Protein AF-A0A2E0V6R8-F1 (afdb_monomer_lite)

Secondary structure (DSSP, 8-state):
-----------------------------B-SS--SSTTEE-BSSSSSPPEEEETT-EEPPTT-SSS--TT---EE--STTS--EEEPPSSSTTHHHHHHT----------S---S--S------

pLDDT: mean 85.53, std 16.65, range [39.91, 98.0]

Sequence (125 aa):
MKVQSVLAPLFCAVFMSTQLVHGLDLLAYFDFNDNSDPATALDVSGNAPNAALNGPAAFGANGSGVTGTGADKALSLGTVGNGASAIVPEGTHFDSAVENQAMAVSWWQKIDAIGNTSSFWIHSP

Radius of gyration: 25.82 Å; chains: 1; bounding box: 89×32×61 Å

Structure (mmCIF, N/CA/C/O backbone):
data_AF-A0A2E0V6R8-F1
#
_entry.id   AF-A0A2E0V6R8-F1
#
loop_
_atom_site.group_PDB
_atom_site.id
_atom_site.type_symbol
_atom_site.label_atom_id
_atom_site.label_alt_id
_atom_site.label_comp_id
_atom_site.label_asym_id
_atom_site.label_entity_id
_atom_site.label_seq_id
_atom_site.pdbx_PDB_ins_code
_atom_site.Cartn_x
_atom_site.Cartn_y
_atom_site.Cartn_z
_atom_site.occupancy
_atom_site.B_iso_or_equiv
_atom_site.auth_seq_id
_atom_site.auth_comp_id
_atom_site.auth_asym_id
_atom_site.auth_atom_id
_atom_site.pdbx_PDB_model_num
ATOM 1 N N . MET A 1 1 ? -76.414 3.520 43.366 1.00 39.91 1 MET A N 1
ATOM 2 C CA . MET A 1 1 ? -75.416 3.015 42.398 1.00 39.91 1 MET A CA 1
ATOM 3 C C . MET A 1 1 ? -75.143 4.099 41.364 1.00 39.91 1 MET A C 1
ATOM 5 O O . MET A 1 1 ? -76.014 4.382 40.557 1.00 39.91 1 MET A O 1
ATOM 9 N N . LYS A 1 2 ? -73.977 4.749 41.427 1.00 41.53 2 LYS A N 1
ATOM 10 C CA . LYS A 1 2 ? -73.428 5.578 40.343 1.00 41.53 2 LYS A CA 1
ATOM 11 C C . LYS A 1 2 ? -72.151 4.873 39.900 1.00 41.53 2 LYS A C 1
ATOM 13 O O . LYS A 1 2 ? -71.237 4.757 40.706 1.00 41.53 2 LYS A O 1
ATOM 18 N N . VAL A 1 3 ? -72.122 4.357 38.676 1.00 40.06 3 VAL A N 1
ATOM 19 C CA . VAL A 1 3 ? -70.916 3.776 38.075 1.00 40.06 3 VAL A CA 1
ATOM 20 C C . VAL A 1 3 ? -70.414 4.791 37.057 1.00 40.06 3 VAL A C 1
ATOM 22 O O . VAL A 1 3 ? -71.109 5.092 36.090 1.00 40.06 3 VAL A O 1
ATOM 25 N N . GLN A 1 4 ? -69.252 5.383 37.327 1.00 44.91 4 GLN A N 1
ATOM 26 C CA . GLN A 1 4 ? -68.534 6.234 36.382 1.00 44.91 4 GLN A CA 1
ATOM 27 C C . GLN A 1 4 ? -67.701 5.334 35.467 1.00 44.91 4 GLN A C 1
ATOM 29 O O . GLN A 1 4 ? -66.856 4.582 35.945 1.00 44.91 4 GLN A O 1
ATOM 34 N N . SER A 1 5 ? -67.939 5.405 34.158 1.00 51.75 5 SER A N 1
ATOM 35 C CA . SER A 1 5 ? -67.059 4.808 33.155 1.00 51.75 5 SER A CA 1
ATOM 36 C C . SER A 1 5 ? -65.908 5.769 32.865 1.00 51.75 5 SER A C 1
ATOM 38 O O . SER A 1 5 ? -66.146 6.877 32.382 1.00 51.75 5 SER A O 1
ATOM 40 N N . VAL A 1 6 ? -64.671 5.351 33.124 1.00 48.78 6 VAL A N 1
ATOM 41 C CA . VAL A 1 6 ? -63.474 6.057 32.653 1.00 48.78 6 VAL A CA 1
ATOM 42 C C . VAL A 1 6 ? -62.837 5.187 31.575 1.00 48.78 6 VAL A C 1
ATOM 44 O O . VAL A 1 6 ? -62.344 4.099 31.859 1.00 48.78 6 VAL A O 1
ATOM 47 N N . LEU A 1 7 ? -62.916 5.644 30.326 1.00 46.03 7 LEU A N 1
ATOM 48 C CA . LEU A 1 7 ? -62.259 5.023 29.180 1.00 46.03 7 LEU A CA 1
ATOM 49 C C . LEU A 1 7 ? -60.809 5.536 29.144 1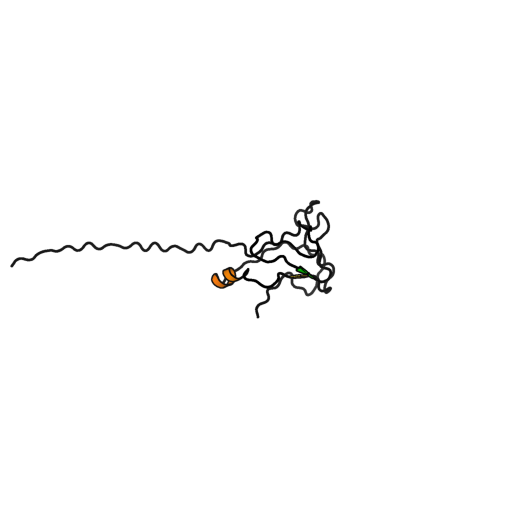.00 46.03 7 LEU A C 1
ATOM 51 O O . LEU A 1 7 ? -60.590 6.730 28.950 1.00 46.03 7 LEU A O 1
ATOM 55 N N . ALA A 1 8 ? -59.825 4.665 29.364 1.00 50.78 8 ALA A N 1
ATOM 56 C CA . ALA A 1 8 ? -58.412 5.007 29.207 1.00 50.78 8 ALA A CA 1
ATOM 57 C C . ALA A 1 8 ? -57.995 4.824 27.732 1.00 50.78 8 ALA A C 1
ATOM 59 O O . ALA A 1 8 ? -58.250 3.753 27.176 1.00 50.78 8 ALA A O 1
ATOM 60 N N . PRO A 1 9 ? -57.362 5.814 27.074 1.00 48.41 9 PRO A N 1
ATOM 61 C CA . PRO A 1 9 ? -56.846 5.626 25.727 1.00 48.41 9 PRO A CA 1
ATOM 62 C C . PRO A 1 9 ? -55.525 4.849 25.782 1.00 48.41 9 PRO A C 1
ATOM 64 O O . PRO A 1 9 ? -54.565 5.259 26.434 1.00 48.41 9 PRO A O 1
ATOM 67 N N . LEU A 1 10 ? -55.481 3.714 25.085 1.00 51.59 10 LEU A N 1
ATOM 68 C CA . LEU A 1 10 ? -54.267 2.937 24.862 1.00 51.59 10 LEU A CA 1
ATOM 69 C C . LEU A 1 10 ? -53.390 3.687 23.848 1.00 51.59 10 LEU A C 1
ATOM 71 O O . LEU A 1 10 ? -53.687 3.710 22.655 1.00 51.59 10 LEU A O 1
ATOM 75 N N . PHE A 1 11 ? -52.328 4.334 24.324 1.00 48.72 11 PHE A N 1
ATOM 76 C CA . PHE A 1 11 ? -51.340 4.990 23.470 1.00 48.72 11 PHE A CA 1
ATOM 77 C C . PHE A 1 11 ? -50.392 3.919 22.911 1.00 48.72 11 PHE A C 1
ATOM 79 O O . PHE A 1 11 ? -49.614 3.315 23.648 1.00 48.72 11 PHE A O 1
ATOM 86 N N . CYS A 1 12 ? -50.489 3.636 21.613 1.00 44.25 12 CYS A N 1
ATOM 87 C CA . CYS A 1 12 ? -49.589 2.715 20.927 1.00 44.25 12 CYS A CA 1
ATOM 88 C C . CYS A 1 12 ? -48.278 3.456 20.622 1.00 44.25 12 CYS A C 1
ATOM 90 O O . CYS A 1 12 ? -48.223 4.283 19.713 1.00 44.25 12 CYS A O 1
ATOM 92 N N . ALA A 1 13 ? -47.236 3.214 21.421 1.00 58.06 13 ALA A N 1
ATOM 93 C CA . ALA A 1 13 ? -45.904 3.743 21.159 1.00 58.06 13 ALA A CA 1
ATOM 94 C C . ALA A 1 13 ? -45.282 2.973 19.987 1.00 58.06 13 ALA A C 1
ATOM 96 O O . ALA A 1 13 ? -44.908 1.808 20.120 1.00 58.06 13 ALA A O 1
ATOM 97 N N . VAL A 1 14 ? -45.182 3.623 18.829 1.00 59.25 14 VAL A N 1
ATOM 98 C CA . VAL A 1 14 ? -44.377 3.123 17.713 1.00 59.25 14 VAL A CA 1
ATOM 99 C C . VAL A 1 14 ? -42.911 3.270 18.119 1.00 59.25 14 VAL A C 1
ATOM 101 O O . VAL A 1 14 ? -42.360 4.368 18.095 1.00 59.25 14 VAL A O 1
ATOM 104 N N . PHE A 1 15 ? -42.279 2.168 18.523 1.00 59.09 15 PHE A N 1
ATOM 105 C CA . PHE A 1 15 ? -40.825 2.100 18.622 1.00 59.09 15 PHE A CA 1
ATOM 106 C C . PHE A 1 15 ? -40.266 2.088 17.200 1.00 59.09 15 PHE A C 1
ATOM 108 O O . PHE A 1 15 ? -40.207 1.055 16.538 1.00 59.09 15 PHE A O 1
ATOM 115 N N . MET A 1 16 ? -39.896 3.267 16.712 1.00 61.00 16 MET A N 1
ATOM 116 C CA . MET A 1 16 ? -39.093 3.409 15.507 1.00 61.00 16 MET A CA 1
ATOM 117 C C . MET A 1 16 ? -37.693 2.893 15.859 1.00 61.00 16 MET A C 1
ATOM 119 O O . MET A 1 16 ? -36.892 3.606 16.457 1.00 61.00 16 MET A O 1
ATOM 123 N N . SER A 1 17 ? -37.413 1.618 15.575 1.00 58.81 17 SER A N 1
ATOM 124 C CA . SER A 1 17 ? -36.044 1.117 15.650 1.00 58.81 17 SER A CA 1
ATOM 125 C C . SER A 1 17 ? -35.253 1.821 14.554 1.00 58.81 17 SER A C 1
ATOM 127 O O . SER A 1 17 ? -35.467 1.554 13.370 1.00 58.81 17 SER A O 1
ATOM 129 N N . THR A 1 18 ? -34.359 2.733 14.926 1.00 56.09 18 THR A N 1
ATOM 130 C CA . THR A 1 18 ? -33.300 3.177 14.024 1.00 56.09 18 THR A CA 1
ATOM 131 C C . THR A 1 18 ? -32.464 1.944 13.720 1.00 56.09 18 THR A C 1
ATOM 133 O O . THR A 1 18 ? -31.671 1.506 14.553 1.00 56.09 18 THR A O 1
ATOM 136 N N . GLN A 1 19 ? -32.699 1.317 12.569 1.00 52.31 19 GLN A N 1
ATOM 137 C CA . GLN A 1 19 ? -31.759 0.330 12.067 1.00 52.31 19 GLN A CA 1
ATOM 138 C C . GLN A 1 19 ? -30.440 1.075 11.877 1.00 52.31 19 GLN A C 1
ATOM 140 O O . GLN A 1 19 ? -30.404 2.076 11.160 1.00 52.31 19 GLN A O 1
ATOM 145 N N . LEU A 1 20 ? -29.387 0.635 12.568 1.00 57.38 20 LEU A N 1
ATOM 146 C CA . LEU A 1 20 ? -28.040 1.105 12.293 1.00 57.38 20 LEU A CA 1
ATOM 147 C C . LEU A 1 20 ? -27.744 0.646 10.863 1.00 57.38 20 LEU A C 1
ATOM 149 O O . LEU A 1 20 ? -27.544 -0.540 10.605 1.00 57.38 20 LEU A O 1
ATOM 153 N N . VAL A 1 21 ? -27.841 1.556 9.898 1.00 54.22 21 VAL A N 1
ATOM 154 C CA . VAL A 1 21 ? -27.265 1.307 8.583 1.00 54.22 21 VAL A CA 1
ATOM 155 C C . VAL A 1 21 ? -25.773 1.439 8.824 1.00 54.22 21 VAL A C 1
ATOM 157 O O . VAL A 1 21 ? -25.284 2.553 8.986 1.00 54.22 21 VAL A O 1
ATOM 160 N N . HIS A 1 22 ? -25.068 0.315 8.944 1.00 56.72 22 HIS A N 1
ATOM 161 C CA . HIS A 1 22 ? -23.610 0.332 8.945 1.00 56.72 22 HIS A CA 1
ATOM 162 C C . HIS A 1 22 ? -23.200 0.827 7.555 1.00 56.72 22 HIS A C 1
ATOM 164 O O . HIS A 1 22 ? -23.256 0.079 6.575 1.00 56.72 22 HIS A O 1
ATOM 170 N N . GLY A 1 23 ? -22.919 2.126 7.446 1.00 62.03 23 GLY A N 1
ATOM 171 C CA . GLY A 1 23 ? -22.302 2.691 6.257 1.00 62.03 23 GLY A CA 1
ATOM 172 C C . GLY A 1 23 ? -20.970 1.989 6.021 1.00 62.03 23 GLY A C 1
ATOM 173 O O . GLY A 1 23 ? -20.290 1.612 6.975 1.00 62.03 23 GLY A O 1
ATOM 174 N N . LEU A 1 24 ? -20.611 1.759 4.757 1.00 77.06 24 LEU A N 1
ATOM 175 C CA . LEU A 1 24 ? -19.242 1.361 4.450 1.00 77.06 24 LEU A CA 1
ATOM 176 C C . LEU A 1 24 ? -18.332 2.557 4.739 1.00 77.06 24 LEU A C 1
ATOM 178 O O . LEU A 1 24 ? -18.232 3.464 3.914 1.00 77.06 24 LEU A O 1
ATOM 182 N N . ASP A 1 25 ? -17.688 2.539 5.902 1.00 88.38 25 ASP A N 1
ATOM 183 C CA . ASP A 1 25 ? -16.670 3.516 6.264 1.00 88.38 25 ASP A CA 1
ATOM 184 C C . ASP A 1 25 ? -15.317 3.082 5.695 1.00 88.38 25 ASP A C 1
ATOM 186 O O . ASP A 1 25 ? -14.858 1.952 5.888 1.00 88.38 25 ASP A O 1
ATOM 190 N N . LEU A 1 26 ? -14.673 3.988 4.959 1.00 93.31 26 LEU A N 1
ATOM 191 C CA . LEU A 1 26 ? -13.349 3.748 4.401 1.00 93.31 26 LEU A CA 1
ATOM 192 C C . LEU A 1 26 ? -12.297 3.882 5.506 1.00 93.31 26 LEU A C 1
ATOM 194 O O . LEU A 1 26 ? -12.064 4.980 6.000 1.00 93.31 26 LEU A O 1
ATOM 198 N N . LEU A 1 27 ? -11.654 2.776 5.875 1.00 94.56 27 LEU A N 1
ATOM 199 C CA . LEU A 1 27 ? -10.665 2.757 6.963 1.00 94.56 27 LEU A CA 1
ATOM 200 C C . LEU A 1 27 ? -9.308 3.337 6.553 1.00 94.56 27 LEU A C 1
ATOM 202 O O . LEU A 1 27 ? -8.662 4.022 7.336 1.00 94.56 27 LEU A O 1
ATOM 206 N N . ALA A 1 28 ? -8.876 3.031 5.331 1.00 95.50 28 ALA A N 1
ATOM 207 C CA . ALA A 1 28 ? -7.646 3.523 4.729 1.00 95.50 28 ALA A CA 1
ATOM 208 C C . ALA A 1 28 ? -7.737 3.370 3.207 1.00 95.50 28 ALA A C 1
ATOM 210 O O . ALA A 1 28 ? -8.359 2.424 2.709 1.00 95.50 28 ALA A O 1
ATOM 211 N N . TYR A 1 29 ? -7.088 4.260 2.463 1.00 96.06 29 TYR A N 1
ATOM 212 C CA . TYR A 1 29 ? -6.901 4.119 1.025 1.00 96.06 29 TYR A CA 1
ATOM 213 C C . TYR A 1 29 ? -5.554 4.697 0.604 1.00 96.06 29 TYR A C 1
ATOM 215 O O . TYR A 1 29 ? -5.339 5.904 0.636 1.00 96.06 29 TYR A O 1
ATOM 223 N N . PHE A 1 30 ? -4.658 3.813 0.176 1.00 95.81 30 PHE A N 1
ATOM 224 C CA . PHE A 1 30 ? -3.325 4.183 -0.281 1.00 95.81 30 PHE A CA 1
ATOM 225 C C . PHE A 1 30 ? -3.319 4.341 -1.795 1.00 95.81 30 PHE A C 1
ATOM 227 O O . PHE A 1 30 ? -3.489 3.361 -2.527 1.00 95.81 30 PHE A O 1
ATOM 234 N N . ASP A 1 31 ? -3.112 5.573 -2.252 1.00 90.19 31 ASP A N 1
ATOM 235 C CA . ASP A 1 31 ? -2.904 5.870 -3.664 1.00 90.19 31 ASP A CA 1
ATOM 236 C C . ASP A 1 31 ? -1.399 5.875 -3.962 1.00 90.19 31 ASP A C 1
ATOM 238 O O . ASP A 1 31 ? -0.631 6.634 -3.371 1.00 90.19 31 ASP A O 1
ATOM 242 N N . PHE A 1 32 ? -0.962 5.020 -4.886 1.00 95.06 32 PHE A N 1
ATOM 243 C CA . PHE A 1 32 ? 0.439 4.942 -5.307 1.00 95.06 32 PHE A CA 1
ATOM 244 C C . PHE A 1 32 ? 0.765 5.883 -6.477 1.00 95.06 32 PHE A C 1
ATOM 246 O O . PHE A 1 32 ? 1.863 5.819 -7.027 1.00 95.06 32 PHE A O 1
ATOM 253 N N . ASN A 1 33 ? -0.164 6.751 -6.882 1.00 93.75 33 ASN A N 1
ATOM 254 C CA . ASN A 1 33 ? 0.067 7.724 -7.949 1.00 93.75 33 ASN A CA 1
ATOM 255 C C . ASN A 1 33 ? 0.793 8.988 -7.467 1.00 93.75 33 ASN A C 1
ATOM 257 O O . ASN A 1 33 ? 1.494 9.616 -8.264 1.00 93.75 33 ASN A O 1
ATOM 261 N N . ASP A 1 34 ? 0.677 9.341 -6.184 1.00 92.75 34 ASP A N 1
ATOM 262 C CA . ASP A 1 34 ? 1.432 10.439 -5.576 1.00 92.75 34 ASP A CA 1
ATOM 263 C C . ASP A 1 34 ? 2.734 9.915 -4.959 1.00 92.75 34 ASP A C 1
ATOM 265 O O . ASP A 1 34 ? 2.731 9.252 -3.925 1.00 92.75 34 ASP A O 1
ATOM 269 N N . ASN A 1 35 ? 3.856 10.217 -5.614 1.00 93.00 35 ASN A N 1
ATOM 270 C CA . ASN A 1 35 ? 5.201 9.878 -5.153 1.00 93.00 35 ASN A CA 1
ATOM 271 C C . ASN A 1 35 ? 6.021 11.117 -4.755 1.00 93.00 35 ASN A C 1
ATOM 273 O O . ASN A 1 35 ? 7.251 11.104 -4.866 1.00 93.00 35 ASN A O 1
ATOM 277 N N . SER A 1 36 ? 5.350 12.200 -4.346 1.00 93.88 36 SER A N 1
ATOM 278 C CA . SER A 1 36 ? 6.001 13.426 -3.865 1.00 93.88 36 SER A CA 1
ATOM 279 C C . SER A 1 36 ? 6.930 13.166 -2.674 1.00 93.88 36 SER A C 1
ATOM 281 O O . SER A 1 36 ? 7.998 13.778 -2.590 1.00 93.88 36 SER A O 1
ATOM 283 N N . ASP A 1 37 ? 6.573 12.205 -1.819 1.00 95.44 37 ASP A N 1
ATOM 284 C CA . ASP A 1 37 ? 7.479 11.553 -0.878 1.00 95.44 37 ASP A CA 1
ATOM 285 C C . ASP A 1 37 ? 7.768 10.113 -1.345 1.00 95.44 37 ASP A C 1
ATOM 287 O O . ASP A 1 37 ? 6.884 9.261 -1.299 1.00 95.44 37 ASP A O 1
ATOM 291 N N . PRO A 1 38 ? 8.996 9.789 -1.787 1.00 94.88 38 PRO A N 1
ATOM 292 C CA . PRO A 1 38 ? 9.320 8.442 -2.245 1.00 94.88 38 PRO A CA 1
ATOM 293 C C . PRO A 1 38 ? 9.425 7.412 -1.109 1.00 94.88 38 PRO A C 1
ATOM 295 O O . PRO A 1 38 ? 9.526 6.221 -1.402 1.00 94.88 38 PRO A O 1
ATOM 298 N N . ALA A 1 39 ? 9.445 7.838 0.160 1.00 96.75 39 ALA A N 1
ATOM 299 C CA . ALA A 1 39 ? 9.577 6.949 1.312 1.00 96.75 39 ALA A CA 1
ATOM 300 C C . ALA A 1 39 ? 8.228 6.494 1.889 1.00 96.75 39 ALA A C 1
ATOM 302 O O . ALA A 1 39 ? 8.184 5.495 2.614 1.00 96.75 39 ALA A O 1
ATOM 303 N N . THR A 1 40 ? 7.134 7.198 1.587 1.00 97.31 40 THR A N 1
ATOM 304 C CA . THR A 1 40 ? 5.813 6.888 2.141 1.00 97.31 40 THR A CA 1
ATOM 305 C C . THR A 1 40 ? 4.721 6.943 1.077 1.00 97.31 40 THR A C 1
ATOM 307 O O . THR A 1 40 ? 4.720 7.815 0.219 1.00 97.31 40 THR A O 1
ATOM 310 N N . ALA A 1 41 ? 3.779 6.002 1.124 1.00 97.31 41 ALA A N 1
ATOM 311 C CA . ALA A 1 41 ? 2.561 6.051 0.324 1.00 97.31 41 ALA A CA 1
ATOM 312 C C . ALA A 1 41 ? 1.466 6.786 1.102 1.00 97.31 41 ALA A C 1
ATOM 314 O O . ALA A 1 41 ? 1.139 6.409 2.232 1.00 97.31 41 ALA A O 1
ATOM 315 N N . LEU A 1 42 ? 0.914 7.834 0.494 1.00 96.44 42 LEU A N 1
ATOM 316 C CA . LEU A 1 42 ? -0.107 8.685 1.095 1.00 96.44 42 LEU A CA 1
ATOM 317 C C . LEU A 1 42 ? -1.405 7.902 1.336 1.00 96.44 42 LEU A C 1
ATOM 319 O O . LEU A 1 42 ? -1.935 7.281 0.412 1.00 96.44 42 LEU A O 1
ATOM 323 N N . ASP A 1 43 ? -1.938 7.973 2.557 1.00 96.75 43 ASP A N 1
ATOM 324 C CA . ASP A 1 43 ? -3.342 7.632 2.793 1.00 96.75 43 ASP A CA 1
ATOM 325 C C . ASP A 1 43 ? -4.215 8.810 2.353 1.00 96.75 43 ASP A C 1
ATOM 327 O O . ASP A 1 43 ? -4.246 9.859 2.996 1.00 96.75 43 ASP A O 1
ATOM 331 N N . VAL A 1 44 ? -4.940 8.646 1.251 1.00 96.19 44 VAL A N 1
ATOM 332 C CA . VAL A 1 44 ? -5.829 9.694 0.735 1.00 96.19 44 VAL A CA 1
ATOM 333 C C . VAL A 1 44 ? -7.200 9.681 1.414 1.00 96.19 44 VAL A C 1
ATOM 335 O O . VAL A 1 44 ? -8.000 10.586 1.179 1.00 96.19 44 VAL A O 1
ATOM 338 N N . SER A 1 45 ? -7.492 8.677 2.253 1.00 94.81 45 SER A N 1
ATOM 339 C CA . SER A 1 45 ? -8.707 8.687 3.076 1.00 94.81 45 SER A CA 1
ATOM 340 C C . SER A 1 45 ? -8.612 9.685 4.236 1.00 94.81 45 SER A C 1
ATOM 342 O O . SER A 1 45 ? -9.632 10.235 4.649 1.00 94.81 45 SER A O 1
ATOM 344 N N . GLY A 1 46 ? -7.395 9.950 4.726 1.00 94.56 46 GLY A N 1
ATOM 345 C CA . GLY A 1 46 ? -7.131 10.803 5.885 1.00 94.56 46 GLY A CA 1
ATOM 346 C C . GLY A 1 46 ? -7.432 10.134 7.231 1.00 94.56 46 GLY A C 1
ATOM 347 O O . GLY A 1 46 ? -7.413 10.814 8.257 1.00 94.56 46 GLY A O 1
ATOM 348 N N . ASN A 1 47 ? -7.712 8.830 7.235 1.00 95.19 47 ASN A N 1
ATOM 349 C CA . ASN A 1 47 ? -8.121 8.067 8.414 1.00 95.19 47 ASN A CA 1
ATOM 350 C C . ASN A 1 47 ? -6.980 7.216 8.993 1.00 95.19 47 ASN A C 1
ATOM 352 O O . ASN A 1 47 ? -7.053 6.808 10.153 1.00 95.19 47 ASN A O 1
ATOM 356 N N . ALA A 1 48 ? -5.918 6.979 8.220 1.00 96.56 48 ALA A N 1
ATOM 357 C CA . ALA A 1 48 ? -4.735 6.232 8.622 1.00 96.56 48 ALA A CA 1
ATOM 358 C C . ALA A 1 48 ? -3.446 7.045 8.390 1.00 96.56 48 ALA A C 1
ATOM 360 O O . ALA A 1 48 ? -3.416 7.969 7.577 1.00 96.56 48 ALA A O 1
ATOM 361 N N . PRO A 1 49 ? -2.343 6.720 9.085 1.00 96.94 49 PRO A N 1
ATOM 362 C CA . PRO A 1 49 ? -1.039 7.267 8.732 1.00 96.94 49 PRO A CA 1
ATOM 363 C C . PRO A 1 49 ? -0.587 6.786 7.342 1.00 96.94 49 PRO A C 1
ATOM 365 O O . PRO A 1 49 ? -0.974 5.707 6.891 1.00 96.94 49 PRO A O 1
ATOM 368 N N . ASN A 1 50 ? 0.303 7.542 6.694 1.00 97.19 50 ASN A N 1
ATOM 369 C CA . ASN A 1 50 ? 0.942 7.111 5.447 1.00 97.19 50 ASN A CA 1
ATOM 370 C C . ASN A 1 50 ? 1.689 5.782 5.643 1.00 97.19 50 ASN A C 1
ATOM 372 O O . ASN A 1 50 ? 2.354 5.577 6.663 1.00 97.19 50 ASN A O 1
ATOM 376 N N . ALA A 1 51 ? 1.633 4.898 4.648 1.00 97.81 51 ALA A N 1
ATOM 377 C CA . ALA A 1 51 ? 2.342 3.627 4.699 1.00 97.81 51 ALA A CA 1
ATOM 378 C C . ALA A 1 51 ? 3.833 3.833 4.401 1.00 97.81 51 ALA A C 1
ATOM 380 O O . ALA A 1 51 ? 4.198 4.330 3.339 1.00 97.81 51 ALA A O 1
ATOM 381 N N . ALA A 1 52 ? 4.709 3.416 5.311 1.00 98.00 52 ALA A N 1
ATOM 382 C CA . ALA A 1 52 ? 6.152 3.468 5.119 1.00 98.00 52 ALA A CA 1
ATOM 383 C C . ALA A 1 52 ? 6.616 2.361 4.164 1.00 98.00 52 ALA A C 1
ATOM 385 O O . ALA A 1 52 ? 6.305 1.184 4.375 1.00 98.00 52 ALA A O 1
ATOM 386 N N . LEU A 1 53 ? 7.375 2.724 3.128 1.00 98.00 53 LEU A N 1
ATOM 387 C CA . LEU A 1 53 ? 7.977 1.763 2.209 1.00 98.00 53 LEU A CA 1
ATOM 388 C C . LEU A 1 53 ? 9.273 1.210 2.811 1.00 98.00 53 LEU A C 1
ATOM 390 O O . LEU A 1 53 ? 10.202 1.952 3.120 1.00 98.00 53 LEU A O 1
ATOM 394 N N . ASN A 1 54 ? 9.333 -0.109 2.970 1.00 97.69 54 ASN A N 1
ATOM 395 C CA . ASN A 1 54 ? 10.441 -0.815 3.602 1.00 97.69 54 ASN A CA 1
ATOM 396 C C . ASN A 1 54 ? 11.179 -1.720 2.614 1.00 97.69 54 ASN A C 1
ATOM 398 O O . ASN A 1 54 ? 10.609 -2.230 1.645 1.00 97.69 54 ASN A O 1
ATOM 402 N N . GLY A 1 55 ? 12.455 -1.984 2.909 1.00 96.19 55 GLY A N 1
ATOM 403 C CA . GLY A 1 55 ? 13.306 -2.794 2.042 1.00 96.19 55 GLY A CA 1
ATOM 404 C C . GLY A 1 55 ? 13.459 -2.136 0.664 1.00 96.19 55 GLY A C 1
ATOM 405 O O . GLY A 1 55 ? 13.619 -0.920 0.592 1.00 96.19 55 GLY A O 1
ATOM 406 N N . PRO A 1 56 ? 13.415 -2.904 -0.436 1.00 96.12 56 PRO A N 1
ATOM 407 C CA . PRO A 1 56 ? 13.463 -2.351 -1.788 1.00 96.12 56 PRO A CA 1
ATOM 408 C C . PRO A 1 56 ? 12.076 -1.970 -2.343 1.00 96.12 56 PRO A C 1
ATOM 410 O O . PRO A 1 56 ? 11.939 -1.836 -3.560 1.00 96.12 56 PRO A O 1
ATOM 413 N N . ALA A 1 57 ? 11.044 -1.835 -1.497 1.00 97.31 57 ALA A N 1
ATOM 414 C CA . ALA A 1 57 ? 9.734 -1.364 -1.940 1.00 97.31 57 ALA A CA 1
ATOM 415 C C . ALA A 1 57 ? 9.830 0.060 -2.502 1.00 97.31 57 ALA A C 1
ATOM 417 O O . ALA A 1 57 ? 10.526 0.912 -1.953 1.00 97.31 57 ALA A O 1
ATOM 418 N N . ALA A 1 58 ? 9.123 0.316 -3.599 1.00 97.00 58 ALA A N 1
ATOM 419 C CA . ALA A 1 58 ? 9.135 1.613 -4.262 1.00 97.00 58 ALA A CA 1
ATOM 420 C C . ALA A 1 58 ? 7.833 1.860 -5.025 1.00 97.00 58 ALA A C 1
ATOM 422 O O . ALA A 1 58 ? 7.081 0.935 -5.335 1.00 97.00 58 ALA A O 1
ATOM 423 N N . PHE A 1 59 ? 7.614 3.110 -5.413 1.00 97.06 59 PHE A N 1
ATOM 424 C CA . PHE A 1 59 ? 6.629 3.443 -6.432 1.00 97.06 59 PHE A CA 1
ATOM 425 C C . PHE A 1 59 ? 7.046 2.866 -7.787 1.00 97.06 59 PHE A C 1
ATOM 427 O O . PHE A 1 59 ? 8.198 2.980 -8.214 1.00 97.06 59 PHE A O 1
ATOM 434 N N . GLY A 1 60 ? 6.097 2.247 -8.479 1.00 94.62 60 GLY A N 1
ATOM 435 C CA . GLY A 1 60 ? 6.308 1.658 -9.788 1.00 94.62 60 GLY A CA 1
ATOM 436 C C . GLY A 1 60 ? 6.566 2.689 -10.889 1.00 94.62 60 GLY A C 1
ATOM 437 O O . GLY A 1 60 ? 6.352 3.904 -10.758 1.00 94.62 60 GLY A O 1
ATOM 438 N N . ALA A 1 61 ? 7.024 2.179 -12.031 1.00 93.62 61 ALA A N 1
ATOM 439 C CA . ALA A 1 61 ? 7.165 2.976 -13.240 1.00 93.62 61 ALA A CA 1
ATOM 440 C C . ALA A 1 61 ? 5.803 3.513 -13.718 1.00 93.62 61 ALA A C 1
ATOM 442 O O . ALA A 1 61 ? 4.741 3.004 -13.363 1.00 93.62 61 ALA A O 1
ATOM 443 N N . ASN A 1 62 ? 5.838 4.543 -14.552 1.00 94.56 62 ASN A N 1
ATOM 444 C CA . ASN A 1 62 ? 4.655 5.054 -15.238 1.00 94.56 62 ASN A CA 1
ATOM 445 C C . ASN A 1 62 ? 3.989 3.939 -16.063 1.00 94.56 62 ASN A C 1
ATOM 447 O O . ASN A 1 62 ? 4.674 3.261 -16.828 1.00 94.56 62 ASN A O 1
ATOM 451 N N . GLY A 1 63 ? 2.680 3.744 -15.905 1.00 92.94 63 GLY A N 1
ATOM 452 C CA . GLY A 1 63 ? 1.929 2.659 -16.546 1.00 92.94 63 GLY A CA 1
ATOM 453 C C . GLY A 1 63 ? 2.035 1.306 -15.846 1.00 92.94 63 GLY A C 1
ATOM 454 O O . GLY A 1 63 ? 1.635 0.298 -16.421 1.00 92.94 63 GLY A O 1
ATOM 455 N N . SER A 1 64 ? 2.575 1.256 -14.626 1.00 92.94 64 SER A N 1
ATOM 456 C CA . SER A 1 64 ? 2.610 0.020 -13.829 1.00 92.94 64 SER A CA 1
ATOM 457 C C . SER A 1 64 ? 1.322 -0.246 -13.048 1.00 92.94 64 SER A C 1
ATOM 459 O O . SER A 1 64 ? 1.151 -1.360 -12.553 1.00 92.94 64 SER A O 1
ATOM 461 N N . GLY A 1 65 ? 0.440 0.751 -12.931 1.00 92.56 65 GLY A N 1
ATOM 462 C CA . GLY A 1 65 ? -0.851 0.619 -12.262 1.00 92.56 65 GLY A CA 1
ATOM 463 C C . GLY A 1 65 ? -1.930 -0.088 -13.092 1.00 92.56 65 GLY A C 1
ATOM 464 O O . GLY A 1 65 ? -1.662 -0.714 -14.119 1.00 92.56 65 GLY A O 1
ATOM 465 N N . VAL A 1 66 ? -3.172 -0.019 -12.612 1.00 90.94 66 VAL A N 1
ATOM 466 C CA . VAL A 1 66 ? -4.315 -0.824 -13.092 1.00 90.94 66 VAL A CA 1
ATOM 467 C C . VAL A 1 66 ? -4.751 -0.471 -14.518 1.00 90.94 66 VAL A C 1
ATOM 469 O O . VAL A 1 66 ? -5.105 -1.346 -15.305 1.00 90.94 66 VAL A O 1
ATOM 472 N N . THR A 1 67 ? -4.747 0.814 -14.853 1.00 90.81 67 THR A N 1
ATOM 473 C CA . THR A 1 67 ? -5.117 1.363 -16.165 1.00 90.81 67 THR A CA 1
ATOM 474 C C . THR A 1 67 ? -3.996 1.239 -17.197 1.00 90.81 67 THR A C 1
ATOM 476 O O . THR A 1 67 ? -4.269 1.278 -18.396 1.00 90.81 67 THR A O 1
ATOM 479 N N . GLY A 1 68 ? -2.738 1.135 -16.754 1.00 86.56 68 GLY A N 1
ATOM 480 C CA . GLY A 1 68 ? -1.558 1.096 -17.623 1.00 86.56 68 GLY A CA 1
ATOM 481 C C . GLY A 1 68 ? -1.202 2.435 -18.287 1.00 86.56 68 GLY A C 1
ATOM 482 O O . GLY A 1 68 ? -0.373 2.476 -19.196 1.00 86.56 68 GLY A O 1
ATOM 483 N N . THR A 1 69 ? -1.821 3.543 -17.866 1.00 91.12 69 THR A N 1
ATOM 484 C CA . THR A 1 69 ? -1.561 4.883 -18.421 1.00 91.12 69 THR A CA 1
ATOM 485 C C . THR A 1 69 ? -0.328 5.547 -17.800 1.00 91.12 69 THR A C 1
ATOM 487 O O . THR A 1 69 ? 0.140 5.168 -16.734 1.00 91.12 69 THR A O 1
ATOM 490 N N . GLY A 1 70 ? 0.227 6.577 -18.447 1.00 88.81 70 GLY A N 1
ATOM 491 C CA . GLY A 1 70 ? 1.516 7.156 -18.043 1.00 88.81 70 GLY A CA 1
ATOM 492 C C . GLY A 1 70 ? 1.577 7.766 -16.633 1.00 88.81 70 GLY A C 1
ATOM 493 O O . GLY A 1 70 ? 2.665 7.855 -16.082 1.00 88.81 70 GLY A O 1
ATOM 494 N N . ALA A 1 71 ? 0.458 8.178 -16.036 1.00 88.75 71 ALA A N 1
ATOM 495 C CA . ALA A 1 71 ? 0.442 8.668 -14.651 1.00 88.75 71 ALA A CA 1
ATOM 496 C C . ALA A 1 71 ? 0.168 7.556 -13.626 1.00 88.75 71 ALA A C 1
ATOM 498 O O . ALA A 1 71 ? 0.328 7.778 -12.433 1.00 88.75 71 ALA A O 1
ATOM 499 N N . ASP A 1 72 ? -0.227 6.374 -14.094 1.00 93.75 72 ASP A N 1
ATOM 500 C CA . ASP A 1 72 ? -0.741 5.303 -13.258 1.00 93.75 72 ASP A CA 1
ATOM 501 C C . ASP A 1 72 ? 0.383 4.393 -12.757 1.00 93.75 72 ASP A C 1
ATOM 503 O O . ASP A 1 72 ? 1.113 3.759 -13.531 1.00 93.75 72 ASP A O 1
ATOM 507 N N . LYS A 1 73 ? 0.537 4.355 -11.442 1.00 95.19 73 LYS A N 1
ATOM 508 C CA . LYS A 1 73 ? 1.606 3.674 -10.722 1.00 95.19 73 LYS A CA 1
ATOM 509 C C . LYS A 1 73 ? 1.012 2.674 -9.738 1.00 95.19 73 LYS A C 1
ATOM 511 O O . LYS A 1 73 ? -0.126 2.785 -9.299 1.00 95.19 73 LYS A O 1
ATOM 516 N N . ALA A 1 74 ? 1.820 1.692 -9.367 1.00 95.38 74 ALA A N 1
ATOM 517 C CA . ALA A 1 74 ? 1.501 0.732 -8.319 1.00 95.38 74 ALA A CA 1
ATOM 518 C C . ALA A 1 74 ? 2.648 0.635 -7.313 1.00 95.38 74 ALA A C 1
ATOM 520 O O . ALA A 1 74 ? 3.774 1.049 -7.595 1.00 95.38 74 ALA A O 1
ATOM 521 N N . LEU A 1 75 ? 2.385 0.022 -6.162 1.00 96.56 75 LEU A N 1
ATOM 522 C CA . LEU A 1 75 ? 3.443 -0.457 -5.281 1.00 96.56 75 LEU A CA 1
ATOM 523 C C . LEU A 1 75 ? 4.276 -1.527 -6.000 1.00 96.56 75 LEU A C 1
ATOM 525 O O . LEU A 1 75 ? 3.755 -2.563 -6.413 1.00 96.56 75 LEU A O 1
ATOM 529 N N . SER A 1 76 ? 5.578 -1.292 -6.121 1.00 95.38 76 SER A N 1
ATOM 530 C CA . SER A 1 76 ? 6.543 -2.259 -6.633 1.00 95.38 76 SER A CA 1
ATOM 531 C C . SER A 1 76 ? 7.272 -2.926 -5.474 1.00 95.38 76 SER A C 1
ATOM 533 O O . SER A 1 76 ? 7.912 -2.256 -4.664 1.00 95.38 76 SER A O 1
ATOM 535 N N . LEU A 1 77 ? 7.198 -4.257 -5.415 1.00 94.88 77 LEU A N 1
ATOM 536 C CA . LEU A 1 77 ? 7.865 -5.075 -4.393 1.00 94.88 77 LEU A CA 1
ATOM 537 C C . LEU A 1 77 ? 9.132 -5.774 -4.920 1.00 94.88 77 LEU A C 1
ATOM 539 O O . LEU A 1 77 ? 9.884 -6.379 -4.160 1.00 94.88 77 LEU A O 1
ATOM 543 N N . GLY A 1 78 ? 9.402 -5.684 -6.225 1.00 92.88 78 GLY A N 1
ATOM 544 C CA . GLY A 1 78 ? 10.560 -6.319 -6.849 1.00 92.88 78 GLY A CA 1
ATOM 545 C C . GLY A 1 78 ? 10.502 -7.851 -6.805 1.00 92.88 78 GLY A C 1
ATOM 546 O O . GLY A 1 78 ? 9.506 -8.464 -7.179 1.00 92.88 78 GLY A O 1
ATOM 547 N N . THR A 1 79 ? 11.607 -8.481 -6.409 1.00 93.69 79 THR A N 1
ATOM 548 C CA . THR A 1 79 ? 11.768 -9.942 -6.403 1.00 93.69 79 THR A CA 1
ATOM 549 C C . THR A 1 79 ? 11.210 -10.594 -5.137 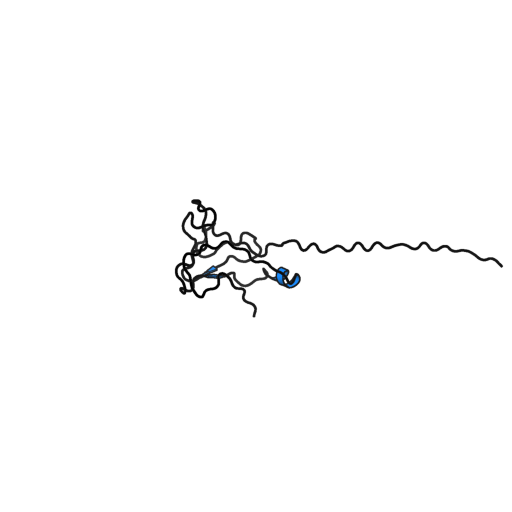1.00 93.69 79 THR A C 1
ATOM 551 O O . THR A 1 79 ? 11.280 -10.031 -4.050 1.00 93.69 79 THR A O 1
ATOM 554 N N . VAL A 1 80 ? 10.766 -11.847 -5.244 1.00 94.50 80 VAL A N 1
ATOM 555 C CA . VAL A 1 80 ? 10.315 -12.652 -4.095 1.00 94.50 80 VAL A CA 1
ATOM 556 C C . VAL A 1 80 ? 11.398 -12.735 -3.007 1.00 94.50 80 VAL A C 1
ATOM 558 O O . VAL A 1 80 ? 12.559 -13.007 -3.305 1.00 94.50 80 VAL A O 1
ATOM 561 N N . GLY A 1 81 ? 11.008 -12.548 -1.740 1.00 91.94 81 GLY A N 1
ATOM 562 C CA . GLY A 1 81 ? 11.869 -12.800 -0.575 1.00 91.94 81 GLY A CA 1
ATOM 563 C C . GLY A 1 81 ? 12.899 -11.711 -0.252 1.00 91.94 81 GLY A C 1
ATOM 564 O O . GLY A 1 81 ? 13.842 -11.978 0.484 1.00 91.94 81 GLY A O 1
ATOM 565 N N . ASN A 1 82 ? 12.740 -10.494 -0.777 1.00 94.38 82 ASN A N 1
ATOM 566 C CA . ASN A 1 82 ? 13.673 -9.377 -0.559 1.00 94.38 82 ASN A CA 1
ATOM 567 C C . ASN A 1 82 ? 13.301 -8.442 0.616 1.00 94.38 82 ASN A C 1
ATOM 569 O O . ASN A 1 82 ? 13.975 -7.435 0.826 1.00 94.38 82 ASN A O 1
ATOM 573 N N . GLY A 1 83 ? 12.228 -8.744 1.356 1.00 94.38 83 GLY A N 1
ATOM 574 C CA . GLY A 1 83 ? 11.747 -7.928 2.479 1.00 94.38 83 GLY A CA 1
ATOM 575 C C . GLY A 1 83 ? 10.994 -6.647 2.090 1.00 94.38 83 GLY A C 1
ATOM 576 O O . GLY A 1 83 ? 10.733 -5.823 2.965 1.00 94.38 83 GLY A O 1
ATOM 577 N N . ALA A 1 84 ? 10.643 -6.460 0.813 1.00 96.62 84 ALA A N 1
ATOM 578 C CA . ALA A 1 84 ? 9.843 -5.320 0.372 1.00 96.62 84 ALA A CA 1
ATOM 579 C C . ALA A 1 84 ? 8.442 -5.353 0.989 1.00 96.62 84 ALA A C 1
ATOM 581 O O . ALA A 1 84 ? 7.754 -6.373 0.941 1.00 96.62 84 ALA A O 1
ATOM 582 N N . SER A 1 85 ? 8.009 -4.225 1.545 1.00 96.94 85 SER A N 1
ATOM 583 C CA . SER A 1 85 ? 6.658 -4.059 2.084 1.00 96.94 85 SER A CA 1
ATOM 584 C C . SER A 1 85 ? 6.274 -2.584 2.170 1.00 96.94 85 SER A C 1
ATOM 586 O O . SER A 1 85 ? 7.145 -1.719 2.201 1.00 96.94 85 SER A O 1
ATOM 588 N N . ALA A 1 86 ? 4.974 -2.305 2.225 1.00 97.81 86 ALA A N 1
ATOM 589 C CA . ALA A 1 86 ? 4.441 -1.019 2.658 1.00 97.81 86 ALA A CA 1
ATOM 590 C C . ALA A 1 86 ? 3.718 -1.249 3.988 1.00 97.81 86 ALA A C 1
ATOM 592 O O . ALA A 1 86 ? 2.809 -2.076 4.047 1.00 97.81 86 ALA A O 1
ATOM 593 N N . ILE A 1 87 ? 4.150 -0.577 5.055 1.00 97.31 87 ILE A N 1
ATOM 594 C CA . ILE A 1 87 ? 3.641 -0.802 6.412 1.00 97.31 87 ILE A CA 1
ATOM 595 C C . ILE A 1 87 ? 2.988 0.464 6.924 1.00 97.31 87 ILE A C 1
ATOM 597 O O . ILE A 1 87 ? 3.635 1.503 7.028 1.00 97.31 87 ILE A O 1
ATOM 601 N N . VAL A 1 88 ? 1.715 0.355 7.280 1.00 97.44 88 VAL A N 1
ATOM 602 C CA . VAL A 1 88 ? 0.985 1.412 7.977 1.00 97.44 88 VAL A CA 1
ATOM 603 C C . VAL A 1 88 ? 1.435 1.409 9.443 1.00 97.44 88 VAL A C 1
ATOM 605 O O . VAL A 1 88 ? 1.338 0.363 10.090 1.00 97.44 88 VAL A O 1
ATOM 608 N N . PRO A 1 89 ? 1.964 2.527 9.972 1.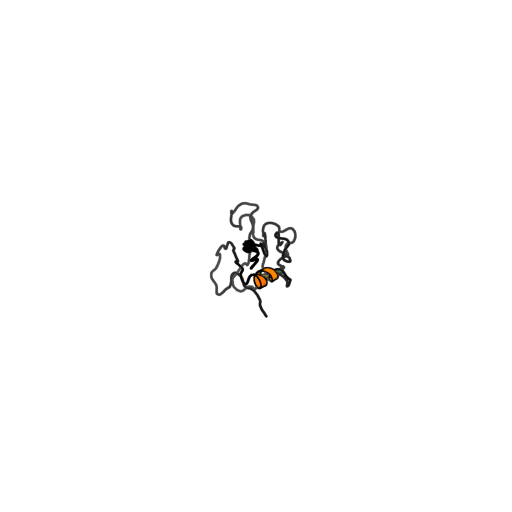00 95.81 89 PRO A N 1
ATOM 609 C CA . PRO A 1 89 ? 2.236 2.677 11.399 1.00 95.81 89 PRO A CA 1
ATOM 610 C C . PRO A 1 89 ? 0.998 2.417 12.266 1.00 95.81 89 PRO A C 1
ATOM 612 O O . PRO A 1 89 ? -0.133 2.562 11.806 1.00 95.81 89 PRO A O 1
ATOM 615 N N . GLU A 1 90 ? 1.210 2.077 13.537 1.00 93.94 90 GLU A N 1
ATOM 616 C CA . GLU A 1 90 ? 0.124 1.887 14.506 1.00 93.94 90 GLU A CA 1
ATOM 617 C C . GLU A 1 90 ? -0.779 3.129 14.649 1.00 93.94 90 GLU A C 1
ATOM 619 O O . GLU A 1 90 ? -0.346 4.267 14.458 1.00 93.94 90 GLU A O 1
ATOM 624 N N . GLY A 1 91 ? -2.053 2.911 14.988 1.00 92.12 91 GLY A N 1
ATOM 625 C CA . GLY A 1 91 ? -3.037 3.978 15.173 1.00 92.12 91 GLY A CA 1
ATOM 626 C C . GLY A 1 91 ? -4.461 3.451 15.363 1.00 92.12 91 GLY A C 1
ATOM 627 O O . GLY A 1 91 ? -4.671 2.252 15.515 1.00 92.12 91 GLY A O 1
ATOM 628 N N . THR A 1 92 ? -5.440 4.356 15.323 1.00 93.19 92 THR A N 1
ATOM 629 C CA . THR A 1 92 ? -6.872 4.089 15.588 1.00 93.19 92 THR A CA 1
ATOM 630 C C . THR A 1 92 ? -7.680 3.727 14.335 1.00 93.19 92 THR A C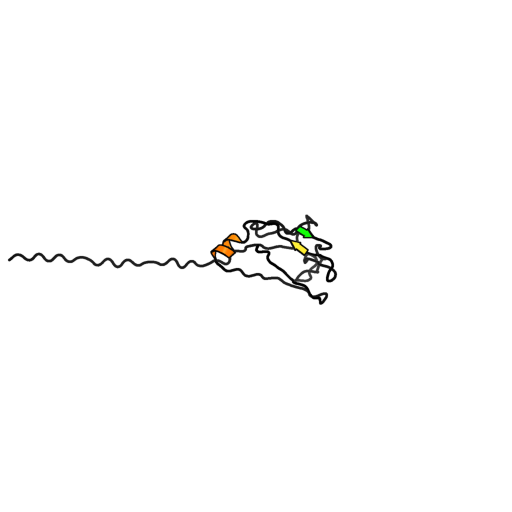 1
ATOM 632 O O . THR A 1 92 ? -8.905 3.650 14.371 1.00 93.19 92 THR A O 1
ATOM 635 N N . HIS A 1 93 ? -7.021 3.517 13.194 1.00 93.00 93 HIS A N 1
ATOM 636 C CA . HIS A 1 93 ? -7.669 3.318 11.888 1.00 93.00 93 HIS A CA 1
ATOM 637 C C . HIS A 1 93 ? -8.468 2.004 11.773 1.00 93.00 93 HIS A C 1
ATOM 639 O O . HIS A 1 93 ? -9.194 1.812 10.801 1.00 93.00 93 HIS A O 1
ATOM 645 N N . PHE A 1 94 ? -8.378 1.108 12.763 1.00 92.25 94 PHE A N 1
ATOM 646 C CA . PHE A 1 94 ? -9.198 -0.105 12.854 1.00 92.25 94 PHE A CA 1
ATOM 647 C C . PHE A 1 94 ? -10.280 -0.057 13.944 1.00 92.25 94 PHE A C 1
ATOM 649 O O . PHE A 1 94 ? -11.029 -1.024 14.075 1.00 92.25 94 PHE A O 1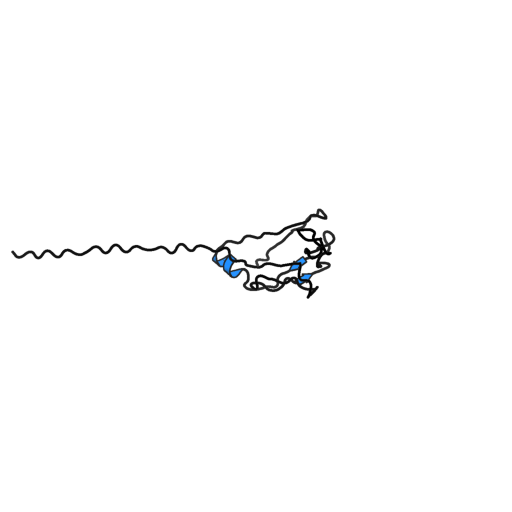
ATOM 656 N N . ASP A 1 95 ? -10.426 1.036 14.699 1.00 91.56 95 ASP A N 1
ATOM 657 C CA . ASP A 1 95 ? -11.364 1.100 15.832 1.00 91.56 95 ASP A CA 1
ATOM 658 C C . ASP A 1 95 ? -12.813 0.825 15.398 1.00 91.56 95 ASP A C 1
ATOM 660 O O . ASP A 1 95 ? -13.518 0.029 16.022 1.00 91.56 95 ASP A O 1
ATOM 664 N N . SER A 1 96 ? -13.242 1.398 14.270 1.00 89.88 96 SER A N 1
ATOM 665 C CA . SER A 1 96 ? -14.582 1.156 13.726 1.00 89.88 96 SER A CA 1
ATOM 666 C C . SER A 1 96 ? -14.754 -0.270 13.192 1.00 89.88 96 SER A C 1
ATOM 668 O O . SER A 1 96 ? -15.848 -0.823 13.273 1.00 89.88 96 SER A O 1
ATOM 670 N N . ALA A 1 97 ? -13.695 -0.916 12.694 1.00 90.69 97 ALA A N 1
ATOM 671 C CA . ALA A 1 97 ? -13.748 -2.329 12.313 1.00 90.69 97 ALA A CA 1
ATOM 672 C C . ALA A 1 97 ? -13.965 -3.232 13.534 1.00 90.69 97 ALA A C 1
ATOM 674 O O . ALA A 1 97 ? -14.702 -4.217 13.450 1.00 90.69 97 ALA A O 1
ATOM 675 N N . VAL A 1 98 ? -13.351 -2.882 14.670 1.00 90.25 98 VAL A N 1
ATOM 676 C CA . VAL A 1 98 ? -13.532 -3.581 15.948 1.00 90.25 98 VAL A CA 1
ATOM 677 C C . VAL A 1 98 ? -14.954 -3.381 16.474 1.00 90.25 98 VAL A C 1
ATOM 679 O O . VAL A 1 98 ? -15.610 -4.365 16.813 1.00 90.25 98 VAL A O 1
ATOM 682 N N . GLU A 1 99 ? -15.459 -2.144 16.491 1.00 90.00 99 GLU A N 1
ATOM 683 C CA . GLU A 1 99 ? -16.826 -1.829 16.936 1.00 90.00 99 GLU A CA 1
ATOM 684 C C . GLU A 1 99 ? -17.885 -2.557 16.093 1.00 90.00 99 GLU A C 1
ATOM 686 O O . GLU A 1 99 ? -18.825 -3.152 16.625 1.00 90.00 99 GLU A O 1
ATOM 691 N N . ASN A 1 100 ? -17.690 -2.582 14.774 1.00 88.56 100 ASN A N 1
ATOM 692 C CA . ASN A 1 100 ? -18.603 -3.224 13.834 1.00 88.56 100 ASN A CA 1
ATOM 693 C C . ASN A 1 100 ? -18.395 -4.739 13.705 1.00 88.56 100 ASN A C 1
ATOM 695 O O . ASN A 1 100 ? -19.208 -5.408 13.065 1.00 88.56 100 ASN A O 1
ATOM 699 N N . GLN A 1 101 ? -17.318 -5.284 14.283 1.00 90.31 101 GLN A N 1
ATOM 700 C CA . GLN A 1 101 ? -16.891 -6.683 14.135 1.00 90.31 101 GLN A CA 1
ATOM 701 C C . GLN A 1 101 ? -16.775 -7.130 12.666 1.00 90.31 101 GLN A C 1
ATOM 703 O O . GLN A 1 101 ? -16.991 -8.298 12.332 1.00 90.31 101 GLN A O 1
ATOM 708 N N . ALA A 1 102 ? -16.459 -6.195 11.770 1.00 90.56 102 ALA A N 1
ATOM 709 C CA . ALA A 1 102 ? -16.432 -6.434 10.338 1.00 90.56 102 ALA A CA 1
ATOM 710 C C . ALA A 1 102 ? -15.512 -5.441 9.627 1.00 90.56 102 ALA A C 1
ATOM 712 O O . ALA A 1 102 ? -15.512 -4.246 9.910 1.00 90.56 102 ALA A O 1
ATOM 713 N N . MET A 1 103 ? -14.772 -5.951 8.646 1.00 92.19 103 MET A N 1
ATOM 714 C CA . MET A 1 103 ? -14.035 -5.154 7.671 1.00 92.19 103 MET A CA 1
ATOM 715 C C . MET A 1 103 ? -13.885 -5.939 6.371 1.00 92.19 103 MET A C 1
ATOM 717 O O . MET A 1 103 ? -13.965 -7.170 6.357 1.00 92.19 103 MET A O 1
ATOM 721 N N . ALA A 1 104 ? -13.624 -5.221 5.287 1.00 93.50 104 ALA A N 1
ATOM 722 C CA . ALA A 1 104 ? -13.252 -5.795 4.005 1.00 93.50 104 ALA A CA 1
ATOM 723 C C . ALA A 1 104 ? -11.973 -5.122 3.502 1.00 93.50 104 ALA A C 1
ATOM 725 O O . ALA A 1 104 ? -11.753 -3.937 3.738 1.00 93.50 104 ALA A O 1
AT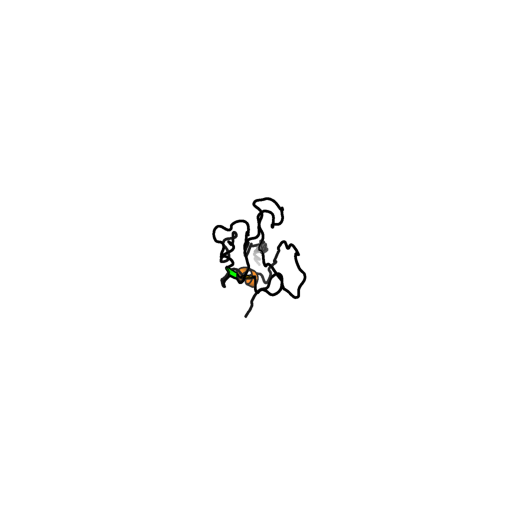OM 726 N N . VAL A 1 105 ? -11.145 -5.885 2.791 1.00 94.44 105 VAL A N 1
ATOM 727 C CA . VAL A 1 105 ? -9.938 -5.382 2.126 1.00 94.44 105 VAL A CA 1
ATOM 728 C C . VAL A 1 105 ? -10.073 -5.673 0.636 1.00 94.44 105 VAL A C 1
ATOM 730 O O . VAL A 1 105 ? -10.397 -6.796 0.249 1.00 94.44 105 VAL A O 1
ATOM 733 N N . SER A 1 106 ? -9.832 -4.668 -0.202 1.00 94.62 106 SER A N 1
ATOM 734 C CA . SER A 1 106 ? -9.865 -4.793 -1.661 1.00 94.62 106 SER A CA 1
ATOM 735 C C . SER A 1 106 ? -8.617 -4.172 -2.269 1.00 94.62 106 SER A C 1
ATOM 737 O O . SER A 1 106 ? -8.265 -3.048 -1.920 1.00 94.62 106 SER A O 1
ATOM 739 N N . TRP A 1 107 ? -7.974 -4.874 -3.199 1.00 94.56 107 TRP A N 1
ATOM 740 C CA . TRP A 1 107 ? -6.822 -4.360 -3.936 1.00 94.56 107 TRP A CA 1
ATOM 741 C C . TRP A 1 107 ? -6.746 -4.971 -5.335 1.00 94.56 107 TRP A C 1
ATOM 743 O O . TRP A 1 107 ? -7.298 -6.041 -5.603 1.00 94.56 107 TRP A O 1
ATOM 753 N N . TRP A 1 108 ? -6.026 -4.288 -6.221 1.00 93.50 108 TRP A N 1
ATOM 754 C CA . TRP A 1 108 ? -5.607 -4.830 -7.508 1.00 93.50 108 TRP A CA 1
ATOM 755 C C . TRP A 1 108 ? -4.191 -5.378 -7.390 1.00 93.50 108 TRP A C 1
ATOM 757 O O . TRP A 1 108 ? -3.334 -4.775 -6.747 1.00 93.50 108 TRP A O 1
ATOM 767 N N . GLN A 1 109 ? -3.932 -6.515 -8.030 1.00 92.06 109 GLN A N 1
ATOM 768 C CA . GLN A 1 109 ? -2.620 -7.148 -8.015 1.00 92.06 109 GLN A CA 1
ATOM 769 C C . GLN A 1 109 ? -2.206 -7.559 -9.422 1.00 92.06 109 GLN A C 1
ATOM 771 O O . GLN A 1 109 ? -2.928 -8.275 -10.115 1.00 92.06 109 GLN A O 1
ATOM 776 N N . LYS A 1 110 ? -0.992 -7.162 -9.800 1.00 90.94 110 LYS A N 1
ATOM 777 C CA . LYS A 1 110 ? -0.275 -7.708 -10.948 1.00 90.94 110 LYS A CA 1
ATOM 778 C C . LYS A 1 110 ? 0.700 -8.775 -10.454 1.00 90.94 110 LYS A C 1
ATOM 780 O O . LYS A 1 110 ? 1.449 -8.540 -9.510 1.00 90.94 110 LYS A O 1
ATOM 785 N N . ILE A 1 111 ? 0.674 -9.956 -11.066 1.00 89.88 111 ILE A N 1
ATOM 786 C CA . ILE A 1 111 ? 1.559 -11.067 -10.696 1.00 89.88 111 ILE A CA 1
ATOM 787 C C . ILE A 1 111 ? 2.754 -11.073 -11.650 1.00 89.88 111 ILE A C 1
ATOM 789 O O . ILE A 1 111 ? 2.617 -11.477 -12.801 1.00 89.88 111 ILE A O 1
ATOM 793 N N . ASP A 1 112 ? 3.917 -10.645 -11.159 1.00 86.88 112 ASP A N 1
ATOM 794 C CA . ASP A 1 112 ? 5.186 -10.672 -11.908 1.00 86.88 112 ASP A CA 1
ATOM 795 C C . ASP A 1 112 ? 6.100 -11.847 -11.498 1.00 86.88 112 ASP A C 1
ATOM 797 O O . ASP A 1 112 ? 7.035 -12.197 -12.216 1.00 86.88 112 ASP A O 1
ATOM 801 N N . ALA A 1 113 ? 5.817 -12.493 -10.363 1.00 88.44 113 ALA A N 1
ATOM 802 C CA . ALA A 1 113 ? 6.498 -13.696 -9.892 1.00 88.44 113 ALA A CA 1
ATOM 803 C C . ALA A 1 113 ? 5.578 -14.522 -8.980 1.00 88.44 113 ALA A C 1
ATOM 805 O O . ALA A 1 113 ? 4.623 -13.998 -8.406 1.00 88.44 113 ALA A O 1
ATOM 806 N N . ILE A 1 114 ? 5.884 -15.813 -8.823 1.00 90.31 114 ILE A N 1
ATOM 807 C CA . ILE A 1 114 ? 5.185 -16.722 -7.905 1.00 90.31 114 ILE A CA 1
ATOM 808 C C . ILE A 1 114 ? 6.154 -17.123 -6.793 1.00 90.31 114 ILE A C 1
ATOM 810 O O . ILE A 1 114 ? 7.282 -17.534 -7.064 1.00 90.31 114 ILE A O 1
ATOM 814 N N . GLY A 1 115 ? 5.708 -17.020 -5.544 1.00 90.62 115 GLY A N 1
ATOM 815 C CA . GLY A 1 115 ? 6.487 -17.377 -4.365 1.00 90.62 115 GLY A CA 1
ATOM 816 C C . GLY A 1 115 ? 5.598 -17.669 -3.161 1.00 90.62 115 GLY A C 1
ATOM 817 O O . GLY A 1 115 ? 4.398 -17.405 -3.187 1.00 90.62 115 GLY A O 1
ATOM 818 N N . ASN A 1 116 ? 6.191 -18.221 -2.100 1.00 91.94 116 ASN A N 1
ATOM 819 C CA . ASN A 1 116 ? 5.508 -18.379 -0.817 1.00 91.94 116 ASN A CA 1
ATOM 820 C C . ASN A 1 116 ? 5.470 -17.024 -0.092 1.00 91.94 116 ASN A C 1
ATOM 822 O O . ASN A 1 116 ? 6.389 -16.689 0.654 1.00 91.94 116 ASN A O 1
ATOM 826 N N . THR A 1 117 ? 4.453 -16.221 -0.394 1.00 90.81 117 THR A N 1
ATOM 827 C CA . THR A 1 117 ? 4.322 -14.826 0.048 1.00 90.81 117 THR A CA 1
ATOM 828 C C . THR A 1 117 ? 2.868 -14.481 0.354 1.00 90.81 117 THR A C 1
ATOM 830 O O . THR A 1 117 ? 1.959 -15.105 -0.191 1.00 90.81 117 THR A O 1
ATOM 833 N N . SER A 1 118 ? 2.653 -13.432 1.146 1.00 91.31 118 SER A N 1
ATOM 834 C CA . SER A 1 118 ? 1.334 -12.833 1.385 1.00 91.31 118 SER A CA 1
ATOM 835 C C . SER A 1 118 ? 1.223 -11.488 0.668 1.00 91.31 118 SER A C 1
ATOM 837 O O . SER A 1 118 ? 2.185 -10.723 0.664 1.00 91.31 118 SER A O 1
ATOM 839 N N . SER A 1 119 ? 0.055 -11.178 0.098 1.00 90.88 119 SER A N 1
ATOM 840 C CA . SER A 1 119 ? -0.203 -9.868 -0.526 1.00 90.88 119 SER A CA 1
ATOM 841 C C . SER A 1 119 ? -0.479 -8.767 0.500 1.00 90.88 119 SER A C 1
ATOM 843 O O . SER A 1 119 ? -0.150 -7.611 0.265 1.00 90.88 119 SER A O 1
ATOM 845 N N . PHE A 1 120 ? -1.079 -9.127 1.636 1.00 93.94 120 PHE A N 1
ATOM 846 C CA . PHE A 1 120 ? -1.306 -8.246 2.778 1.00 93.94 120 PHE A CA 1
ATOM 847 C C . PHE A 1 120 ? -1.402 -9.081 4.061 1.00 93.94 120 PHE A C 1
ATOM 849 O O . PHE A 1 120 ? -1.622 -10.295 4.012 1.00 93.94 120 PHE A O 1
ATOM 856 N N . TRP A 1 121 ? -1.232 -8.430 5.206 1.00 93.94 121 TRP A N 1
ATOM 857 C CA . TRP A 1 121 ? -1.462 -9.001 6.528 1.00 93.94 121 TRP A CA 1
ATOM 858 C C . TRP A 1 121 ? -1.880 -7.892 7.493 1.00 93.94 121 TRP A C 1
ATOM 860 O O . TRP A 1 121 ? -1.666 -6.712 7.225 1.00 93.94 121 TRP A O 1
ATOM 870 N N . ILE A 1 122 ? -2.482 -8.282 8.612 1.00 91.88 122 ILE A N 1
ATOM 871 C CA . ILE A 1 122 ? -2.853 -7.380 9.703 1.00 91.88 122 ILE A CA 1
ATOM 872 C C . ILE A 1 122 ? -2.228 -7.942 10.973 1.00 91.88 122 ILE A C 1
ATOM 874 O O . ILE A 1 122 ? -2.331 -9.141 11.242 1.00 91.88 122 ILE A O 1
ATOM 878 N N . HIS A 1 123 ? -1.553 -7.085 11.733 1.00 88.56 123 HIS A N 1
ATOM 879 C CA . HIS A 1 123 ? -0.992 -7.454 13.024 1.00 88.56 123 HIS A CA 1
ATOM 880 C C . HIS A 1 123 ? -2.028 -7.206 14.125 1.00 88.56 123 HIS A C 1
ATOM 882 O O . HIS A 1 123 ? -2.386 -6.064 14.390 1.00 88.56 123 HIS A O 1
ATOM 888 N N . SER A 1 124 ? -2.477 -8.284 14.769 1.00 78.56 124 SER A N 1
ATOM 889 C CA . SER A 1 124 ? -3.108 -8.239 16.091 1.00 78.56 124 SER A CA 1
ATOM 890 C C . SER A 1 124 ? -2.094 -8.761 17.110 1.00 78.56 124 SER A C 1
ATOM 892 O O . SER A 1 124 ? -1.469 -9.788 16.820 1.00 78.56 124 SER A O 1
ATOM 894 N N . PRO A 1 125 ? -1.915 -8.097 18.263 1.00 75.06 125 PRO A N 1
ATOM 895 C CA . PRO A 1 125 ? -1.201 -8.665 19.404 1.00 75.06 125 PRO A CA 1
ATOM 896 C C . PRO A 1 125 ? -1.800 -9.997 19.871 1.00 75.06 125 PRO A C 1
ATOM 898 O O . PRO A 1 125 ? -3.019 -10.208 19.647 1.00 75.06 125 PRO A O 1
#

Foldseek 3Di:
DDDDDDDDDDDDDPPPPPDPPPPQDDLWDFALLDVVPFQWTDTPSVNFHTWGWDFPWTWAAQLCADNRHRSHIDTDQDDPPRPTDTHTDDDCSCVVCVVVVDDDDDDDDDDPDDDPDDPDDDDDD